Protein AF-A0A7C3FHI8-F1 (afdb_monomer_lite)

pLDDT: mean 91.78, std 8.47, range [48.41, 97.56]

Structure (mmCIF, N/CA/C/O backbone):
data_AF-A0A7C3FHI8-F1
#
_entry.id   AF-A0A7C3FHI8-F1
#
loop_
_atom_site.group_PDB
_atom_site.id
_atom_site.type_symbol
_atom_site.label_atom_id
_atom_site.label_alt_id
_atom_site.label_comp_id
_atom_site.label_asym_id
_atom_site.label_entity_id
_atom_site.label_seq_id
_atom_site.pdbx_PDB_ins_code
_atom_site.Cartn_x
_atom_site.Cartn_y
_atom_site.Cartn_z
_atom_site.occupancy
_atom_site.B_iso_or_equiv
_atom_site.auth_seq_id
_atom_site.auth_comp_id
_atom_site.auth_asym_id
_atom_site.auth_atom_id
_atom_site.pdbx_PDB_model_num
ATOM 1 N N . SER A 1 1 ? -1.956 14.057 -10.680 1.00 48.41 1 SER A N 1
ATOM 2 C CA . SER A 1 1 ? -1.268 14.569 -9.472 1.00 48.41 1 SER A CA 1
ATOM 3 C C . SER A 1 1 ? -0.968 13.403 -8.543 1.00 48.41 1 SER A C 1
ATOM 5 O O . SER A 1 1 ? -1.741 12.450 -8.533 1.00 48.41 1 SER A O 1
ATOM 7 N N . ASP A 1 2 ? 0.122 13.459 -7.775 1.00 59.03 2 ASP A N 1
ATOM 8 C CA . ASP A 1 2 ? 0.652 12.334 -6.972 1.00 59.03 2 ASP A CA 1
ATOM 9 C C . ASP A 1 2 ? -0.383 11.646 -6.062 1.00 59.03 2 ASP A C 1
ATOM 11 O O . ASP A 1 2 ? -0.333 10.437 -5.854 1.00 59.03 2 ASP A O 1
ATOM 15 N N . GLN A 1 3 ? -1.394 12.386 -5.593 1.00 59.28 3 GLN A N 1
ATOM 16 C CA . GLN A 1 3 ? -2.501 11.841 -4.797 1.00 59.28 3 GLN A CA 1
ATOM 17 C C . GLN A 1 3 ? -3.379 10.833 -5.558 1.00 59.28 3 GLN A C 1
ATOM 19 O O . GLN A 1 3 ? -3.847 9.865 -4.963 1.00 59.28 3 GLN A O 1
ATOM 24 N N . SER A 1 4 ? -3.593 11.029 -6.866 1.00 63.75 4 SER A N 1
ATOM 25 C CA . SER A 1 4 ? -4.343 10.070 -7.696 1.00 63.75 4 SER A CA 1
ATOM 26 C C . SER A 1 4 ? -3.570 8.765 -7.896 1.00 63.75 4 SER A C 1
ATOM 28 O O . SER A 1 4 ? -4.167 7.691 -7.893 1.00 63.75 4 SER A O 1
ATOM 30 N N . SER A 1 5 ? -2.239 8.853 -7.978 1.00 80.25 5 SER A N 1
ATOM 31 C CA . SER A 1 5 ? -1.358 7.693 -8.106 1.00 80.25 5 SER A CA 1
ATOM 32 C C . SER A 1 5 ? -1.351 6.869 -6.818 1.00 80.25 5 SER A C 1
ATOM 34 O O . SER A 1 5 ? -1.523 5.655 -6.865 1.00 80.25 5 SER A O 1
ATOM 36 N N . LEU A 1 6 ? -1.257 7.525 -5.656 1.00 87.75 6 LEU A N 1
ATOM 37 C CA . LEU A 1 6 ? -1.270 6.855 -4.352 1.00 87.75 6 LEU A CA 1
ATOM 38 C C . LEU A 1 6 ? -2.590 6.115 -4.079 1.00 87.75 6 LEU A C 1
ATOM 40 O O . LEU A 1 6 ? -2.577 4.986 -3.591 1.00 87.75 6 LEU A O 1
ATOM 44 N N . ALA A 1 7 ? -3.724 6.718 -4.448 1.00 90.19 7 ALA A N 1
ATOM 45 C CA . ALA A 1 7 ? -5.034 6.075 -4.368 1.00 90.19 7 ALA A CA 1
ATOM 46 C C . ALA A 1 7 ? -5.097 4.776 -5.182 1.00 90.19 7 ALA A C 1
ATOM 48 O O . ALA A 1 7 ? -5.618 3.767 -4.704 1.00 90.19 7 ALA A O 1
ATOM 49 N N . GLY A 1 8 ? -4.555 4.809 -6.403 1.00 92.31 8 GLY A N 1
ATOM 50 C CA . GLY A 1 8 ? -4.485 3.649 -7.286 1.00 92.31 8 GLY A CA 1
ATOM 51 C C . GLY A 1 8 ? -3.652 2.521 -6.686 1.00 92.31 8 GLY A C 1
ATOM 52 O O . GLY A 1 8 ? -4.129 1.393 -6.622 1.00 92.31 8 GLY A O 1
ATOM 53 N N . LEU A 1 9 ? -2.463 2.838 -6.166 1.00 93.19 9 LEU A N 1
ATOM 54 C CA . LEU A 1 9 ? -1.555 1.847 -5.572 1.00 93.19 9 LEU A CA 1
ATOM 55 C C . LEU A 1 9 ? -2.158 1.162 -4.343 1.00 93.19 9 LEU A C 1
ATOM 57 O O . LEU A 1 9 ? -1.995 -0.047 -4.174 1.00 93.19 9 LEU A O 1
ATOM 61 N N . ILE A 1 10 ? -2.878 1.921 -3.508 1.00 93.69 10 ILE A N 1
ATOM 62 C CA . ILE A 1 10 ? -3.609 1.374 -2.359 1.00 93.69 10 ILE A CA 1
ATOM 63 C C . ILE A 1 10 ? -4.684 0.413 -2.842 1.00 93.69 10 ILE A C 1
ATOM 65 O O . ILE A 1 10 ? -4.704 -0.733 -2.406 1.00 93.69 10 ILE A O 1
ATOM 69 N N . LYS A 1 11 ? -5.545 0.845 -3.769 1.00 93.00 11 LYS A N 1
ATOM 70 C CA . LYS A 1 11 ? -6.636 0.004 -4.278 1.00 93.00 11 LYS A CA 1
ATOM 71 C C . LYS A 1 11 ? -6.123 -1.253 -4.967 1.00 93.00 11 LYS A C 1
ATOM 73 O O . LYS A 1 11 ? -6.702 -2.313 -4.759 1.00 93.00 11 LYS A O 1
ATOM 78 N N . GLU A 1 12 ? -5.048 -1.154 -5.740 1.00 93.38 12 GLU A N 1
ATOM 79 C CA . GLU A 1 12 ? -4.386 -2.292 -6.384 1.00 93.38 12 GLU A CA 1
ATOM 80 C C . GLU A 1 12 ? -3.894 -3.303 -5.341 1.00 93.38 12 GLU A C 1
ATOM 82 O O . GLU A 1 12 ? -4.261 -4.476 -5.404 1.00 93.38 12 GLU A O 1
ATOM 87 N N . ALA A 1 13 ? -3.121 -2.853 -4.349 1.00 93.50 13 ALA A N 1
ATOM 88 C CA . ALA A 1 13 ? -2.538 -3.735 -3.340 1.00 93.50 13 ALA A CA 1
ATOM 89 C C . ALA A 1 13 ? -3.608 -4.374 -2.436 1.00 93.50 13 ALA A C 1
ATOM 91 O O . ALA A 1 13 ? -3.594 -5.585 -2.213 1.00 93.50 13 ALA A O 1
ATOM 92 N N . VAL A 1 14 ? -4.580 -3.574 -1.989 1.00 92.75 14 VAL A N 1
ATOM 93 C CA . VAL A 1 14 ? -5.746 -4.010 -1.209 1.00 92.75 14 VAL A CA 1
ATOM 94 C C . VAL A 1 14 ? -6.581 -5.018 -2.010 1.00 92.75 14 VAL A C 1
ATOM 96 O O . VAL A 1 14 ? -6.895 -6.104 -1.527 1.00 92.75 14 VAL A O 1
ATOM 99 N N . SER A 1 15 ? -6.901 -4.736 -3.275 1.00 91.44 15 SER A N 1
ATOM 100 C CA . SER A 1 15 ? -7.679 -5.665 -4.117 1.00 91.44 15 SER A CA 1
ATOM 101 C C . SER A 1 15 ? -6.930 -6.963 -4.415 1.00 91.44 15 SER A C 1
ATOM 103 O O . SER A 1 15 ? -7.553 -8.018 -4.457 1.00 91.44 15 SER A O 1
ATOM 105 N N . THR A 1 16 ? -5.606 -6.895 -4.581 1.00 90.19 16 THR A N 1
ATOM 106 C CA . THR A 1 16 ? -4.753 -8.071 -4.819 1.00 90.19 16 THR A CA 1
ATOM 107 C C . THR A 1 16 ? -4.735 -9.003 -3.614 1.00 90.19 16 THR A C 1
ATOM 109 O O . THR A 1 16 ? -4.775 -10.220 -3.780 1.00 90.19 16 THR A O 1
ATOM 112 N N . LEU A 1 17 ? -4.690 -8.443 -2.402 1.00 87.44 17 LEU A N 1
ATOM 113 C CA . LEU A 1 17 ? -4.730 -9.238 -1.181 1.00 87.44 17 LEU A CA 1
ATOM 114 C C . LEU A 1 17 ? -6.123 -9.850 -0.950 1.00 87.44 17 LEU A C 1
ATOM 116 O O . LEU A 1 17 ? -6.225 -11.005 -0.542 1.00 87.44 17 LEU A O 1
ATOM 120 N N . GLY A 1 18 ? -7.186 -9.092 -1.242 1.00 80.06 18 GLY A N 1
ATOM 121 C CA . GLY A 1 18 ? -8.569 -9.580 -1.227 1.00 80.06 18 GLY A CA 1
ATOM 122 C C . GLY A 1 18 ? -9.100 -9.946 0.165 1.00 80.06 18 GLY A C 1
ATOM 123 O O . GLY A 1 18 ? -10.017 -10.761 0.273 1.00 80.06 18 GLY A O 1
ATOM 124 N N . LEU A 1 19 ? -8.524 -9.379 1.231 1.00 82.75 19 LEU A N 1
ATOM 125 C CA . LEU A 1 19 ? -8.906 -9.657 2.615 1.00 82.75 19 LEU A CA 1
ATOM 126 C C . LEU A 1 19 ? -9.765 -8.526 3.203 1.00 82.75 19 LEU A C 1
ATOM 128 O O . LEU A 1 19 ? -9.861 -7.419 2.674 1.00 82.75 19 LEU A O 1
ATOM 132 N N . SER A 1 20 ? -10.432 -8.820 4.318 1.00 80.62 20 SER A N 1
ATOM 133 C CA . SER A 1 20 ? -11.320 -7.876 5.010 1.00 80.62 20 SER A CA 1
ATOM 134 C C . SER A 1 20 ? -10.656 -7.126 6.166 1.00 80.62 20 SER A C 1
ATOM 136 O O . SER A 1 20 ? -11.274 -6.222 6.718 1.00 80.62 20 SER A O 1
ATOM 138 N N . GLN A 1 21 ? -9.435 -7.499 6.562 1.00 90.81 21 GLN A N 1
ATOM 139 C CA . GLN A 1 21 ? -8.698 -6.857 7.651 1.00 90.81 21 GLN A CA 1
ATOM 140 C C . GLN A 1 21 ? -7.222 -6.727 7.305 1.00 90.81 21 GLN A C 1
ATOM 142 O O . GLN A 1 21 ? -6.459 -7.694 7.348 1.00 90.81 21 GLN A O 1
ATOM 147 N N . GLU A 1 22 ? -6.836 -5.505 6.970 1.00 94.38 22 GLU A N 1
ATOM 148 C CA . GLU A 1 22 ? -5.550 -5.211 6.361 1.00 94.38 22 GLU A CA 1
ATOM 149 C C . GLU A 1 22 ? -4.862 -4.059 7.094 1.00 94.38 22 GLU A C 1
ATOM 151 O O . GLU A 1 22 ? -5.489 -3.123 7.602 1.00 94.38 22 GLU A O 1
ATOM 156 N N . ARG A 1 23 ? -3.538 -4.136 7.143 1.00 96.38 23 ARG A N 1
ATOM 157 C CA . ARG A 1 23 ? -2.642 -3.122 7.678 1.00 96.38 23 ARG A CA 1
ATOM 158 C C . ARG A 1 23 ? -1.890 -2.487 6.525 1.00 96.38 23 ARG A C 1
ATOM 160 O O . ARG A 1 23 ? -1.271 -3.185 5.726 1.00 96.38 23 ARG A O 1
ATOM 167 N N . LEU A 1 24 ? -1.903 -1.162 6.476 1.00 96.94 24 LEU A N 1
ATOM 168 C CA . LEU A 1 24 ? -1.135 -0.400 5.501 1.00 96.94 24 LEU A CA 1
ATOM 169 C C . LEU A 1 24 ? 0.159 0.105 6.125 1.00 96.94 24 LEU A C 1
ATOM 171 O O . LEU A 1 24 ? 0.167 0.570 7.265 1.00 96.94 24 LEU A O 1
ATOM 175 N N . TYR A 1 25 ? 1.230 0.093 5.342 1.00 97.56 25 TYR A N 1
ATOM 176 C CA . TYR A 1 25 ? 2.465 0.792 5.653 1.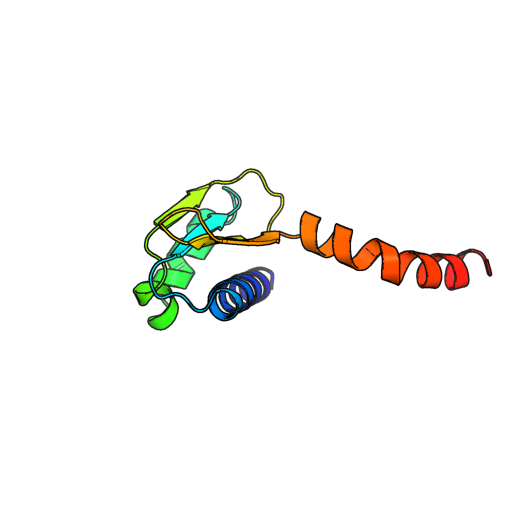00 97.56 25 TYR A CA 1
ATOM 177 C C . TYR A 1 25 ? 2.803 1.779 4.543 1.00 97.56 25 TYR A C 1
ATOM 179 O O . TYR A 1 25 ? 2.797 1.419 3.365 1.00 97.56 25 TYR A O 1
ATOM 187 N N . VAL A 1 26 ? 3.092 3.022 4.921 1.00 96.94 26 VAL A N 1
ATOM 188 C CA . VAL A 1 26 ? 3.333 4.128 3.983 1.00 96.94 26 VAL A CA 1
ATOM 189 C C . VAL A 1 26 ? 4.446 5.036 4.486 1.00 96.94 26 VAL A C 1
ATOM 191 O O . VAL A 1 26 ? 4.783 5.019 5.672 1.00 96.94 26 VAL A O 1
ATOM 194 N N . SER A 1 27 ? 5.014 5.850 3.597 1.00 96.12 27 SER A N 1
ATOM 195 C CA . SER A 1 27 ? 6.016 6.837 4.000 1.00 96.12 27 SER A CA 1
ATOM 196 C C . SER A 1 27 ? 5.439 7.835 5.025 1.00 96.12 27 SER A C 1
ATOM 198 O O . SER A 1 27 ? 4.250 8.174 4.951 1.00 96.12 27 SER A O 1
ATOM 200 N N . PRO A 1 28 ? 6.250 8.371 5.960 1.00 95.12 28 PRO A N 1
ATOM 201 C CA . PRO A 1 28 ? 5.785 9.394 6.904 1.00 95.12 28 PRO A CA 1
ATOM 202 C C . PRO A 1 28 ? 5.194 10.630 6.212 1.00 95.12 28 PRO A C 1
ATOM 204 O O . PRO A 1 28 ? 4.251 11.239 6.713 1.00 95.12 28 PRO A O 1
ATOM 207 N N . ARG A 1 29 ? 5.713 10.975 5.024 1.00 93.81 29 ARG A N 1
ATOM 208 C CA . ARG A 1 29 ? 5.211 12.077 4.190 1.00 93.81 29 ARG A CA 1
ATOM 209 C C . ARG A 1 29 ? 3.784 11.820 3.707 1.00 93.81 29 ARG A C 1
ATOM 211 O O . ARG A 1 29 ? 2.975 12.745 3.673 1.00 93.81 29 ARG A O 1
ATOM 218 N N . ASP A 1 30 ? 3.480 10.579 3.341 1.00 93.56 30 ASP A N 1
ATOM 219 C CA . ASP A 1 30 ? 2.212 10.220 2.705 1.00 93.56 30 ASP A CA 1
ATOM 220 C C . ASP A 1 30 ? 1.130 9.847 3.739 1.00 93.56 30 ASP A C 1
ATOM 222 O O . ASP A 1 30 ? -0.064 9.889 3.434 1.00 93.56 30 ASP A O 1
ATOM 226 N N . LEU A 1 31 ? 1.517 9.576 4.993 1.00 93.88 31 LEU A N 1
ATOM 227 C CA . LEU A 1 31 ? 0.620 9.173 6.082 1.00 93.88 31 LEU A CA 1
ATOM 228 C C . LEU A 1 31 ? -0.632 10.067 6.242 1.00 93.88 31 LEU A C 1
ATOM 230 O O . LEU A 1 31 ? -1.736 9.513 6.315 1.00 93.88 31 LEU A O 1
ATOM 234 N N . PRO A 1 32 ? -0.541 11.416 6.273 1.00 94.06 32 PRO A N 1
ATOM 235 C CA . PRO A 1 32 ? -1.726 12.261 6.437 1.00 94.06 32 PRO A CA 1
ATOM 236 C C . PRO A 1 32 ? -2.684 12.164 5.243 1.00 94.06 32 PRO A C 1
ATOM 238 O O . PRO A 1 32 ? -3.904 12.132 5.420 1.00 94.06 32 PRO A O 1
ATOM 241 N N . ALA A 1 33 ? -2.135 12.084 4.027 1.00 93.75 33 ALA A N 1
ATOM 242 C CA . ALA A 1 33 ? -2.919 11.963 2.803 1.00 93.75 33 ALA A CA 1
ATOM 243 C C . ALA A 1 33 ? -3.646 10.613 2.743 1.00 93.75 33 ALA A C 1
ATOM 245 O O . ALA A 1 33 ? -4.831 10.571 2.414 1.00 93.75 33 ALA A O 1
ATOM 246 N N . VAL A 1 34 ? -2.974 9.528 3.137 1.00 94.69 34 VAL A N 1
ATOM 247 C CA . VAL A 1 34 ? -3.546 8.174 3.155 1.00 94.69 34 VAL A CA 1
ATOM 248 C C . VAL A 1 34 ? -4.662 8.048 4.183 1.00 94.69 34 VAL A C 1
ATOM 250 O O . VAL A 1 34 ? -5.732 7.543 3.853 1.00 94.69 34 VAL A O 1
ATOM 253 N N . LYS A 1 35 ? -4.476 8.577 5.399 1.00 95.12 35 LYS A N 1
ATOM 254 C CA . LYS A 1 35 ? -5.545 8.596 6.413 1.00 95.12 35 LYS A CA 1
ATOM 255 C C . LYS A 1 35 ? -6.782 9.350 5.924 1.00 95.12 35 LYS A C 1
ATOM 257 O O . LYS A 1 35 ? -7.900 8.872 6.102 1.00 95.12 35 LYS A O 1
ATOM 262 N N . LYS A 1 36 ? -6.586 10.504 5.275 1.00 94.75 36 LYS A N 1
ATOM 263 C CA . LYS A 1 36 ? -7.684 11.277 4.679 1.00 94.75 36 LYS A CA 1
ATOM 264 C C . LYS A 1 36 ? -8.393 10.493 3.574 1.00 94.75 36 LYS A C 1
ATOM 266 O O . LYS A 1 36 ? -9.616 10.505 3.523 1.00 94.75 36 LYS A O 1
ATOM 271 N N . LEU A 1 37 ? -7.635 9.813 2.718 1.00 93.50 37 LEU A N 1
ATOM 272 C CA . LEU A 1 37 ? -8.166 9.018 1.615 1.00 93.50 37 LEU A CA 1
ATOM 273 C C . LEU A 1 37 ? -9.011 7.847 2.124 1.00 93.50 37 LEU A C 1
ATOM 275 O O . LEU A 1 37 ? -10.143 7.687 1.680 1.00 93.50 37 LEU A O 1
ATOM 279 N N . ILE A 1 38 ? -8.507 7.090 3.102 1.00 94.19 38 ILE A N 1
ATOM 280 C CA . ILE A 1 38 ? -9.252 5.989 3.730 1.00 94.19 38 ILE A CA 1
ATOM 281 C C . ILE A 1 38 ? -10.546 6.514 4.356 1.00 94.19 38 ILE A C 1
ATOM 283 O O . ILE A 1 38 ? -11.602 5.939 4.139 1.00 94.19 38 ILE A O 1
ATOM 287 N N . ALA A 1 39 ? -10.503 7.647 5.064 1.00 93.81 39 ALA A N 1
ATOM 288 C CA . ALA A 1 39 ? -11.704 8.236 5.660 1.00 93.81 39 ALA A CA 1
ATOM 289 C C . ALA A 1 39 ? -12.763 8.673 4.624 1.00 93.81 39 ALA A C 1
ATOM 291 O O . ALA A 1 39 ? -13.941 8.785 4.960 1.00 93.81 39 ALA A O 1
ATOM 292 N N . GLN A 1 40 ? -12.357 8.941 3.379 1.00 94.00 40 GLN A N 1
ATOM 293 C CA . GLN A 1 40 ? -13.240 9.358 2.286 1.00 94.00 40 GLN A CA 1
ATOM 294 C C . GLN A 1 40 ? -13.768 8.184 1.446 1.00 94.00 40 GLN A C 1
ATOM 296 O O . GLN A 1 40 ? -14.746 8.357 0.718 1.00 94.00 40 GLN A O 1
ATOM 301 N N . ASP A 1 41 ? -13.160 7.001 1.548 1.00 93.00 41 ASP A N 1
ATOM 302 C CA . ASP A 1 41 ? -13.514 5.810 0.775 1.00 93.00 41 ASP A CA 1
ATOM 303 C C . ASP A 1 41 ? -14.072 4.720 1.704 1.00 93.00 41 ASP A C 1
ATOM 305 O O . ASP A 1 41 ? -13.350 4.121 2.499 1.00 93.00 41 ASP A O 1
ATOM 309 N N . LYS A 1 42 ? -15.383 4.462 1.609 1.00 92.06 42 LYS A N 1
ATOM 310 C CA . LYS A 1 42 ? -16.087 3.527 2.504 1.00 92.06 42 LYS A CA 1
ATOM 311 C C . LYS A 1 42 ? -15.564 2.093 2.419 1.00 92.06 42 LYS A C 1
ATOM 313 O O . LYS A 1 42 ? -15.607 1.398 3.430 1.00 92.06 42 LYS A O 1
ATOM 318 N N . ASP A 1 43 ? -15.109 1.653 1.246 1.00 90.94 43 ASP A N 1
ATOM 319 C CA . ASP A 1 43 ? -14.595 0.292 1.070 1.00 90.94 43 ASP A CA 1
ATOM 320 C C . ASP A 1 43 ? -13.239 0.148 1.765 1.00 90.94 43 ASP A C 1
ATOM 322 O O . ASP A 1 43 ? -13.035 -0.749 2.583 1.00 90.94 43 ASP A O 1
ATOM 326 N N . LEU A 1 44 ? -12.345 1.115 1.542 1.00 92.50 44 LEU A N 1
ATOM 327 C CA . LEU A 1 44 ? -11.053 1.144 2.224 1.00 92.50 44 LEU A CA 1
ATOM 328 C C . LEU A 1 44 ? -11.216 1.295 3.740 1.00 92.50 44 LEU A C 1
ATOM 330 O O . LEU A 1 44 ? -10.538 0.598 4.489 1.00 92.50 44 LEU A O 1
ATOM 334 N N . ALA A 1 45 ? -12.135 2.144 4.208 1.00 93.12 45 ALA A N 1
ATOM 335 C CA . ALA A 1 45 ? -12.414 2.309 5.635 1.00 93.12 45 ALA A CA 1
ATOM 336 C C . ALA A 1 45 ? -12.925 1.024 6.308 1.00 93.12 45 ALA A C 1
ATOM 338 O O . ALA A 1 45 ? -12.685 0.825 7.496 1.00 93.12 45 ALA A O 1
ATOM 339 N N . ALA A 1 46 ? -13.629 0.160 5.570 1.00 92.56 46 ALA A N 1
ATOM 340 C CA . ALA A 1 46 ? -14.121 -1.113 6.092 1.00 92.56 46 ALA A CA 1
ATOM 341 C C . ALA A 1 46 ? -13.023 -2.185 6.188 1.00 92.56 46 ALA A C 1
ATOM 343 O O . ALA A 1 46 ? -13.129 -3.089 7.015 1.00 92.56 46 ALA A O 1
ATOM 344 N N . ARG A 1 47 ? -11.988 -2.093 5.344 1.00 93.00 47 ARG A N 1
ATOM 345 C CA . ARG A 1 47 ? -10.942 -3.118 5.199 1.00 93.00 47 ARG A CA 1
ATOM 346 C C . ARG A 1 47 ? -9.651 -2.778 5.934 1.00 93.00 47 ARG A C 1
ATOM 348 O O . ARG A 1 47 ? -8.993 -3.665 6.478 1.00 93.00 47 ARG A O 1
ATOM 355 N N . VAL A 1 48 ? -9.283 -1.499 5.962 1.00 94.62 48 VAL A N 1
ATOM 356 C CA . VAL A 1 48 ? -8.033 -1.029 6.562 1.00 94.62 48 VAL A CA 1
ATOM 357 C C . VAL A 1 48 ? -8.217 -0.809 8.058 1.00 94.62 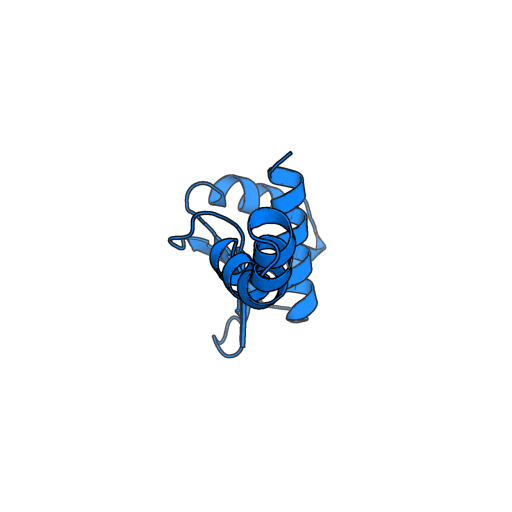48 VAL A C 1
ATOM 359 O O . VAL A 1 48 ? -8.877 0.132 8.492 1.00 94.62 48 VAL A O 1
ATOM 362 N N . VAL A 1 49 ? -7.582 -1.665 8.853 1.00 95.00 49 VAL A N 1
ATOM 363 C CA . VAL A 1 49 ? -7.659 -1.638 10.321 1.00 95.00 49 VAL A CA 1
ATOM 364 C C . VAL A 1 49 ? -6.641 -0.667 10.912 1.00 95.00 49 VAL A C 1
ATOM 366 O O . VAL A 1 49 ? -6.894 -0.018 11.925 1.00 95.00 49 VAL A O 1
ATOM 369 N N . GLU A 1 50 ? -5.471 -0.553 10.288 1.00 94.62 50 GLU A N 1
ATOM 370 C CA . GLU A 1 50 ? -4.399 0.308 10.774 1.00 94.62 50 GLU A CA 1
ATOM 371 C C . GLU A 1 50 ? -3.507 0.820 9.642 1.00 94.62 50 GLU A C 1
ATOM 373 O O . GLU A 1 50 ? -3.307 0.157 8.625 1.00 94.62 50 GLU A O 1
ATOM 378 N N . VAL A 1 51 ? -2.949 2.014 9.850 1.00 96.62 51 VAL A N 1
ATOM 379 C CA . VAL A 1 51 ? -1.966 2.633 8.955 1.00 96.62 51 VAL A CA 1
ATOM 380 C C . VAL A 1 51 ? -0.723 2.967 9.767 1.00 96.62 51 VAL A C 1
ATOM 382 O O . VAL A 1 51 ? -0.793 3.749 10.720 1.00 96.62 51 VAL A O 1
ATOM 385 N N . LYS A 1 52 ? 0.406 2.376 9.382 1.00 96.75 52 LYS A N 1
ATOM 386 C CA . LYS A 1 52 ? 1.716 2.534 10.012 1.00 96.75 52 LYS A CA 1
ATOM 387 C C . LYS A 1 52 ? 2.690 3.262 9.099 1.00 96.75 52 LYS A C 1
ATOM 389 O O . LYS A 1 52 ? 2.566 3.261 7.876 1.00 96.75 52 LYS A O 1
ATOM 394 N N . GLU A 1 53 ? 3.687 3.865 9.723 1.00 96.62 53 GLU A N 1
ATOM 395 C CA . GLU A 1 53 ? 4.813 4.451 9.011 1.00 96.62 53 GLU A CA 1
ATOM 396 C C . GLU A 1 53 ? 5.810 3.369 8.590 1.00 96.62 53 GLU A C 1
ATOM 398 O O . GLU A 1 53 ? 6.053 2.396 9.309 1.00 96.62 53 GLU A O 1
ATOM 403 N N . HIS A 1 54 ? 6.409 3.559 7.420 1.00 95.75 54 HIS A N 1
ATOM 404 C CA . HIS A 1 54 ? 7.486 2.737 6.898 1.00 95.75 54 HIS A CA 1
ATOM 405 C C . HIS A 1 54 ? 8.449 3.581 6.068 1.00 95.75 54 HIS A C 1
ATOM 407 O O . HIS A 1 54 ? 8.046 4.473 5.323 1.00 95.75 54 HIS A O 1
ATOM 413 N N . LYS A 1 55 ? 9.745 3.295 6.193 1.00 93.88 55 LYS A N 1
ATOM 414 C CA . LYS A 1 55 ? 10.798 4.048 5.514 1.00 93.88 55 LYS A CA 1
ATOM 415 C C . LYS A 1 55 ? 10.866 3.648 4.035 1.00 93.88 55 LYS A C 1
ATOM 417 O O . LYS A 1 55 ? 11.619 2.757 3.671 1.00 93.88 55 LYS A O 1
ATOM 422 N N . SER A 1 56 ? 10.087 4.342 3.214 1.00 90.75 56 SER A N 1
ATOM 423 C CA . SER A 1 56 ? 10.025 4.220 1.751 1.00 90.75 56 SER A CA 1
ATOM 424 C C . SER 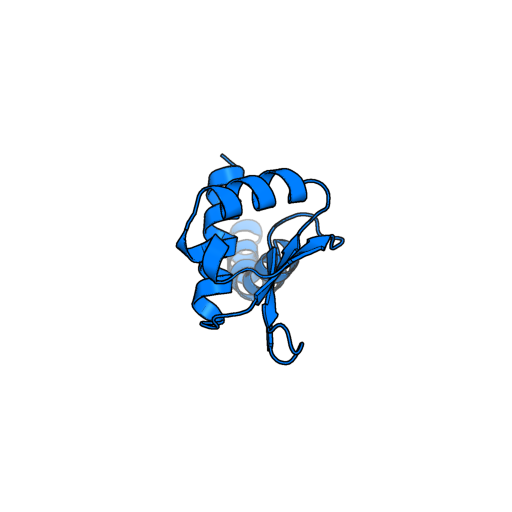A 1 56 ? 9.977 5.613 1.118 1.00 90.75 56 SER A C 1
ATOM 426 O O . SER A 1 56 ? 9.570 6.576 1.782 1.00 90.75 56 SER A O 1
ATOM 428 N N . SER A 1 57 ? 10.398 5.748 -0.144 1.00 90.06 57 SER A N 1
ATOM 429 C CA . SER A 1 57 ? 10.278 7.020 -0.877 1.00 90.06 57 SER A CA 1
ATOM 430 C C . SER A 1 57 ? 8.846 7.306 -1.351 1.00 90.06 57 SER A C 1
ATOM 432 O O . SER A 1 57 ? 8.507 8.467 -1.611 1.00 90.06 57 SER A O 1
ATOM 434 N N . GLY A 1 58 ? 7.999 6.273 -1.416 1.00 92.00 58 GLY A N 1
ATOM 435 C CA . GLY A 1 58 ? 6.575 6.355 -1.721 1.00 92.00 58 GLY A CA 1
ATOM 436 C C . GLY A 1 58 ? 5.946 4.984 -1.987 1.00 92.00 58 GLY A C 1
ATOM 437 O O . GLY A 1 58 ? 6.566 3.940 -1.790 1.00 92.00 58 GLY A O 1
ATOM 438 N N . GLY A 1 59 ? 4.695 5.001 -2.443 1.00 94.06 59 GLY A N 1
ATOM 439 C CA . GLY A 1 59 ? 3.885 3.796 -2.620 1.00 94.06 59 GLY A CA 1
ATOM 440 C C . GLY A 1 59 ? 3.313 3.273 -1.301 1.00 94.06 59 GLY A C 1
ATOM 441 O O . GLY A 1 59 ? 3.143 4.025 -0.338 1.00 94.06 59 GLY A O 1
ATOM 442 N N . VAL A 1 60 ? 2.942 1.995 -1.279 1.00 96.69 60 VAL A N 1
ATOM 443 C CA . VAL A 1 60 ? 2.244 1.384 -0.141 1.00 96.69 60 VAL A CA 1
ATOM 444 C C . VAL A 1 60 ? 2.578 -0.090 -0.019 1.00 96.69 60 VAL A C 1
ATOM 446 O O . VAL A 1 60 ? 2.751 -0.789 -1.012 1.00 96.69 60 VAL A O 1
ATOM 449 N N . ILE A 1 61 ? 2.592 -0.572 1.213 1.00 97.12 61 ILE A N 1
ATOM 450 C CA . ILE A 1 61 ? 2.618 -1.994 1.517 1.00 97.12 61 ILE A CA 1
ATOM 451 C C . ILE A 1 61 ? 1.314 -2.346 2.218 1.00 97.12 61 ILE A C 1
ATOM 453 O O . ILE A 1 61 ? 0.909 -1.650 3.151 1.00 97.12 61 ILE A O 1
ATOM 457 N N . VAL A 1 62 ? 0.677 -3.431 1.791 1.00 96.56 62 VAL A N 1
ATOM 458 C CA . VAL A 1 62 ? -0.533 -3.967 2.422 1.00 96.56 62 VAL A CA 1
ATOM 459 C C . VAL A 1 62 ? -0.211 -5.333 3.009 1.00 96.56 62 VAL A C 1
ATOM 461 O O . VAL A 1 62 ? 0.364 -6.186 2.339 1.00 96.56 62 VAL A O 1
ATOM 464 N N . GLU A 1 63 ? -0.561 -5.539 4.270 1.00 96.44 63 GLU A N 1
ATOM 465 C CA . GLU A 1 63 ? -0.287 -6.763 5.015 1.00 96.44 63 GLU A CA 1
ATOM 466 C C . GLU A 1 63 ? -1.567 -7.264 5.686 1.00 96.44 63 GLU A C 1
ATOM 468 O O . GLU A 1 63 ? -2.349 -6.478 6.222 1.00 96.44 63 GLU A O 1
ATOM 473 N N . ASP A 1 64 ? -1.776 -8.577 5.685 1.00 94.19 64 ASP A N 1
ATOM 474 C CA . ASP A 1 64 ? -2.798 -9.209 6.521 1.00 94.19 64 ASP A CA 1
ATOM 475 C C . ASP A 1 64 ? -2.551 -8.887 8.005 1.00 94.19 64 ASP A C 1
ATOM 477 O O . ASP A 1 64 ? -1.409 -8.862 8.469 1.00 94.19 64 ASP A O 1
ATOM 481 N N . ILE A 1 65 ? -3.610 -8.712 8.798 1.00 92.88 65 ILE A N 1
ATOM 482 C CA . ILE A 1 65 ? -3.461 -8.359 10.219 1.00 92.88 65 ILE A CA 1
ATOM 483 C C . ILE A 1 65 ? -2.695 -9.420 11.035 1.00 92.88 65 ILE A C 1
ATOM 485 O O . ILE A 1 65 ? -2.088 -9.091 12.058 1.00 92.88 65 ILE A O 1
ATOM 489 N N . LYS A 1 66 ? -2.679 -10.685 10.580 1.00 90.75 66 LYS A N 1
ATOM 490 C CA . LYS A 1 66 ? -1.913 -11.786 11.195 1.00 90.75 66 LYS A CA 1
ATOM 491 C C . LYS A 1 66 ? -0.489 -11.907 10.637 1.00 90.75 66 LYS A C 1
ATOM 493 O O . LYS A 1 66 ? 0.224 -12.827 11.033 1.00 90.75 66 LYS A O 1
ATOM 498 N N . GLY A 1 67 ? -0.076 -11.018 9.731 1.00 90.38 67 GLY A N 1
ATOM 499 C CA . GLY A 1 67 ? 1.277 -10.952 9.174 1.00 90.38 67 GLY A CA 1
ATOM 500 C C . GLY A 1 67 ? 1.633 -12.098 8.225 1.00 90.38 67 GLY A C 1
ATOM 501 O O . GLY A 1 67 ? 2.812 -12.360 8.007 1.00 90.38 67 GLY A O 1
ATOM 502 N N . LYS A 1 68 ? 0.642 -12.826 7.693 1.00 91.25 68 LYS A N 1
ATOM 503 C CA . LYS A 1 68 ? 0.900 -14.015 6.860 1.00 91.25 68 LYS A CA 1
ATOM 504 C C . LYS A 1 68 ? 1.222 -13.689 5.409 1.00 91.25 68 LYS A C 1
ATOM 506 O O . LYS A 1 68 ? 1.982 -14.415 4.777 1.00 91.25 68 LYS A O 1
ATOM 511 N N . VAL A 1 69 ? 0.591 -12.649 4.877 1.00 92.75 69 VAL A N 1
ATOM 512 C CA . VAL A 1 69 ? 0.703 -12.253 3.473 1.00 92.75 69 VAL A CA 1
ATOM 513 C C . VAL A 1 69 ? 0.922 -10.753 3.415 1.00 92.75 69 VAL A C 1
ATOM 515 O O . VAL A 1 69 ? 0.284 -9.999 4.152 1.00 92.75 69 VAL A O 1
ATOM 518 N N . ARG A 1 70 ? 1.834 -10.340 2.537 1.00 94.81 70 ARG A N 1
ATOM 519 C CA . ARG A 1 70 ? 2.244 -8.956 2.342 1.00 94.81 70 ARG A CA 1
ATOM 520 C C . ARG A 1 70 ? 2.396 -8.686 0.852 1.00 94.81 70 ARG A C 1
ATOM 522 O O . ARG A 1 70 ? 3.077 -9.440 0.163 1.00 94.81 70 ARG A O 1
ATOM 529 N N . ILE A 1 71 ? 1.776 -7.613 0.383 1.00 95.56 71 ILE A N 1
ATOM 530 C CA . ILE A 1 71 ? 1.935 -7.078 -0.966 1.00 95.56 71 ILE A CA 1
ATOM 531 C C . ILE A 1 71 ? 2.737 -5.789 -0.847 1.00 95.56 71 ILE A C 1
ATOM 533 O O . ILE A 1 71 ? 2.283 -4.828 -0.224 1.00 95.56 71 ILE A O 1
ATOM 537 N N . ASP A 1 72 ? 3.936 -5.786 -1.422 1.00 96.00 72 ASP A N 1
ATOM 538 C CA . ASP A 1 72 ? 4.789 -4.606 -1.489 1.00 96.00 72 ASP A CA 1
ATOM 539 C C . ASP A 1 72 ? 4.567 -3.893 -2.825 1.00 96.00 72 ASP A C 1
ATOM 541 O O . ASP A 1 72 ? 4.930 -4.400 -3.885 1.00 96.00 72 ASP A O 1
ATOM 545 N N . ASN A 1 73 ? 3.905 -2.738 -2.766 1.00 95.00 73 ASN A N 1
ATOM 546 C CA . ASN A 1 73 ? 3.633 -1.878 -3.913 1.00 95.00 73 ASN A CA 1
ATOM 547 C C . ASN A 1 73 ? 4.356 -0.526 -3.758 1.00 95.00 73 ASN A C 1
ATOM 549 O O . ASN A 1 73 ? 3.823 0.532 -4.116 1.00 95.00 73 ASN A O 1
ATOM 553 N N . THR A 1 74 ? 5.551 -0.545 -3.157 1.00 96.00 74 THR A N 1
ATOM 554 C CA . THR A 1 74 ? 6.450 0.616 -3.096 1.00 96.00 74 THR A CA 1
ATOM 555 C C . THR A 1 74 ? 7.048 0.929 -4.467 1.00 96.00 74 THR A C 1
ATOM 557 O O . THR A 1 74 ? 7.105 0.079 -5.363 1.00 96.00 74 THR A O 1
ATOM 560 N N . TYR A 1 75 ? 7.487 2.175 -4.659 1.00 94.00 75 TYR A N 1
ATOM 561 C CA . TYR A 1 75 ? 8.117 2.583 -5.919 1.00 94.00 75 TYR A CA 1
ATOM 562 C C . TYR A 1 75 ? 9.407 1.813 -6.189 1.00 94.00 75 TYR A C 1
ATOM 564 O O . TYR A 1 75 ? 9.661 1.432 -7.331 1.00 94.00 75 TYR A O 1
ATOM 572 N N . GLU A 1 76 ? 10.177 1.547 -5.138 1.00 94.50 76 GLU A N 1
ATOM 573 C CA . GLU A 1 76 ? 11.406 0.770 -5.177 1.00 94.50 76 GLU A CA 1
ATOM 574 C C . GLU A 1 76 ? 11.139 -0.647 -5.694 1.00 94.50 76 GLU A C 1
ATOM 576 O O . GLU A 1 76 ? 11.702 -1.030 -6.719 1.00 94.50 76 GLU A O 1
ATOM 581 N N . THR A 1 77 ? 10.207 -1.386 -5.079 1.00 95.69 77 THR A N 1
ATOM 582 C CA . THR A 1 77 ? 9.885 -2.757 -5.505 1.00 95.69 77 THR A CA 1
ATOM 583 C C . THR A 1 77 ? 9.340 -2.806 -6.932 1.00 95.69 77 THR A C 1
ATOM 585 O O . THR A 1 77 ? 9.750 -3.660 -7.721 1.00 95.69 77 THR A O 1
ATOM 588 N N . ARG A 1 78 ? 8.458 -1.873 -7.324 1.00 93.56 78 ARG A N 1
ATOM 589 C CA . ARG A 1 78 ? 7.964 -1.826 -8.713 1.00 93.56 78 ARG A CA 1
ATOM 590 C C . ARG A 1 78 ? 9.095 -1.570 -9.706 1.00 93.56 78 ARG A C 1
ATOM 592 O O . ARG A 1 78 ? 9.127 -2.207 -10.758 1.00 93.56 78 ARG A O 1
ATOM 599 N N . LEU A 1 79 ? 10.009 -0.653 -9.391 1.00 95.25 79 LEU A N 1
ATOM 600 C CA . LEU A 1 79 ? 11.147 -0.351 -10.254 1.00 95.25 79 LEU A CA 1
ATOM 601 C C . LEU A 1 79 ? 12.075 -1.565 -10.376 1.00 95.25 79 LEU A C 1
ATOM 603 O O . LEU A 1 79 ? 12.420 -1.944 -11.493 1.00 95.25 79 LEU A O 1
ATOM 607 N N . GLU A 1 80 ? 12.406 -2.221 -9.264 1.00 96.12 80 GLU A N 1
ATOM 608 C CA . GLU A 1 80 ? 13.211 -3.450 -9.244 1.00 96.12 80 GLU A CA 1
ATOM 609 C C . GLU A 1 80 ? 12.602 -4.563 -10.107 1.00 96.12 80 GLU A C 1
ATOM 611 O O . GLU A 1 80 ? 13.328 -5.263 -10.811 1.00 96.12 80 GLU A O 1
ATOM 616 N N . MET A 1 81 ? 11.273 -4.702 -10.115 1.00 94.25 81 MET A N 1
ATOM 617 C CA . MET A 1 81 ? 10.582 -5.684 -10.956 1.00 94.25 81 MET A CA 1
ATOM 618 C C . MET A 1 81 ? 10.577 -5.318 -12.447 1.00 94.25 81 MET A C 1
ATOM 620 O O . MET A 1 81 ? 10.586 -6.207 -13.302 1.00 94.25 81 MET A O 1
ATOM 624 N N . LEU A 1 82 ? 10.519 -4.024 -12.773 1.00 95.69 82 LEU A N 1
ATOM 625 C CA . LEU A 1 82 ? 10.448 -3.543 -14.154 1.00 95.69 82 LEU A CA 1
ATOM 626 C C . LEU A 1 82 ? 11.823 -3.471 -14.821 1.00 95.69 82 LEU A C 1
ATOM 628 O O . LEU A 1 82 ? 11.932 -3.765 -16.011 1.00 95.69 82 LEU A O 1
ATOM 632 N N . LEU A 1 83 ? 12.871 -3.125 -14.069 1.00 96.31 83 LEU A N 1
ATOM 633 C CA . LEU A 1 83 ? 14.222 -2.933 -14.596 1.00 96.31 83 LEU A CA 1
ATOM 634 C C . LEU A 1 83 ? 14.734 -4.127 -15.420 1.00 96.31 83 LEU A C 1
ATOM 636 O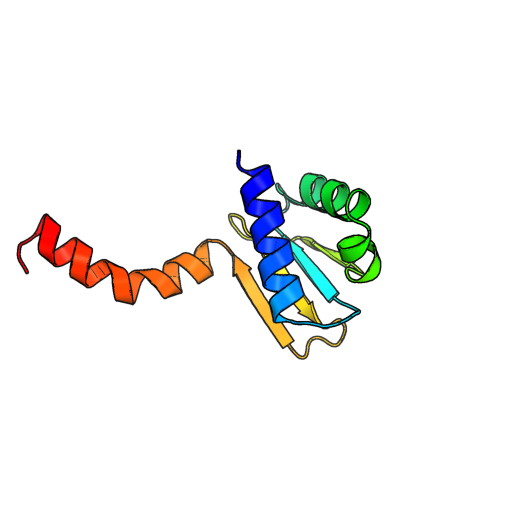 O . LEU A 1 83 ? 15.166 -3.890 -16.542 1.00 96.31 83 LEU A O 1
ATOM 640 N N . PRO A 1 84 ? 14.636 -5.398 -14.982 1.00 96.00 84 PRO A N 1
ATOM 641 C CA . PRO A 1 84 ? 15.109 -6.531 -15.781 1.00 96.00 84 PRO A CA 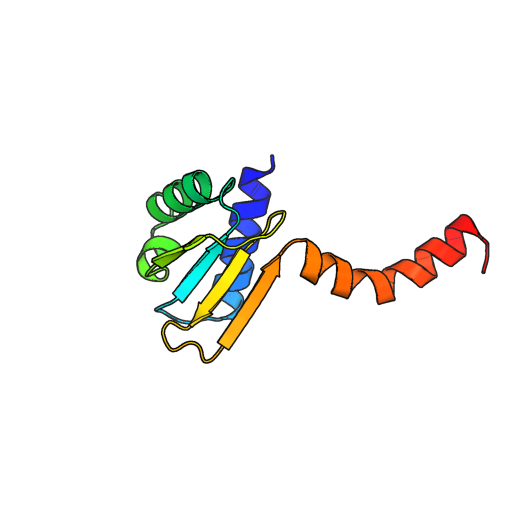1
ATOM 642 C C . PRO A 1 84 ? 14.442 -6.649 -17.156 1.00 96.00 84 PRO A C 1
ATOM 644 O O . PRO A 1 84 ? 15.042 -7.191 -18.079 1.00 96.00 84 PRO A O 1
ATOM 647 N N . ARG A 1 85 ? 13.203 -6.157 -17.293 1.00 95.00 85 ARG A N 1
ATOM 648 C CA . ARG A 1 85 ? 12.455 -6.168 -18.557 1.00 95.00 85 ARG A CA 1
ATOM 649 C C . ARG A 1 85 ? 12.788 -4.963 -19.428 1.00 95.00 85 ARG A C 1
ATOM 651 O O . ARG A 1 85 ? 12.907 -5.116 -20.633 1.00 95.00 85 ARG A O 1
ATOM 658 N N . LEU A 1 86 ? 12.951 -3.794 -18.812 1.00 95.81 86 LEU A N 1
ATOM 659 C CA . LEU A 1 86 ? 13.177 -2.533 -19.519 1.00 95.81 86 LEU A CA 1
ATOM 660 C C . LEU A 1 86 ? 14.647 -2.301 -19.882 1.00 95.81 86 LEU A C 1
ATOM 662 O O . LEU A 1 86 ? 14.929 -1.631 -20.867 1.00 95.81 86 LEU A O 1
ATOM 666 N N . LEU A 1 87 ? 15.597 -2.832 -19.108 1.00 96.38 87 LEU A N 1
ATOM 667 C CA . LEU A 1 87 ? 17.028 -2.624 -19.348 1.00 96.38 87 LEU A CA 1
ATOM 668 C C . LEU A 1 87 ? 17.495 -3.101 -20.733 1.00 96.38 87 LEU A C 1
ATOM 670 O O . LEU A 1 87 ? 18.261 -2.361 -21.344 1.00 96.38 87 LEU A O 1
ATOM 674 N N . PRO A 1 88 ? 17.049 -4.259 -21.263 1.00 96.19 88 PRO A N 1
ATOM 675 C CA . PRO A 1 88 ? 17.357 -4.650 -22.637 1.00 96.19 88 PRO A CA 1
ATOM 676 C C . PRO A 1 88 ? 16.867 -3.631 -23.671 1.00 96.19 88 PRO A C 1
ATOM 678 O O . PRO A 1 88 ? 17.617 -3.258 -24.562 1.00 96.19 88 PRO A O 1
ATOM 681 N N . GLU A 1 89 ? 15.640 -3.125 -23.522 1.00 96.25 89 GLU A N 1
ATOM 682 C CA . GLU A 1 89 ? 15.080 -2.113 -24.429 1.00 96.25 89 GLU A CA 1
ATOM 683 C C . GLU A 1 89 ? 15.877 -0.803 -24.350 1.00 96.25 89 GLU A C 1
ATOM 685 O O . GLU A 1 89 ? 16.252 -0.226 -25.367 1.00 96.25 89 GLU A O 1
ATOM 690 N N . VAL A 1 90 ? 16.217 -0.369 -23.133 1.00 95.81 90 VAL A N 1
ATOM 691 C CA . VAL A 1 90 ? 17.060 0.812 -22.908 1.00 95.81 90 VAL A CA 1
ATOM 692 C C . VAL A 1 90 ? 18.450 0.625 -23.526 1.00 95.81 90 VAL A C 1
ATOM 694 O O . VAL A 1 90 ? 18.979 1.561 -24.122 1.00 95.81 90 VAL A O 1
ATOM 697 N N . ALA A 1 91 ? 19.048 -0.562 -23.408 1.00 96.44 91 ALA A N 1
ATOM 698 C CA . ALA A 1 91 ? 20.355 -0.854 -23.989 1.00 96.44 91 ALA A CA 1
ATOM 699 C C . ALA A 1 91 ? 20.317 -0.849 -25.523 1.00 96.44 91 ALA A C 1
ATOM 701 O O . ALA A 1 91 ? 21.198 -0.260 -26.154 1.00 96.44 91 ALA A O 1
ATOM 702 N N . GLN A 1 92 ? 19.264 -1.420 -26.107 1.00 96.69 92 GLN A N 1
ATOM 703 C CA . GLN A 1 92 ? 19.049 -1.430 -27.548 1.00 96.69 92 GLN A CA 1
ATOM 704 C C . GLN A 1 92 ? 18.925 -0.005 -28.106 1.00 96.69 92 GLN A C 1
ATOM 706 O O . GLN A 1 92 ? 19.550 0.315 -29.117 1.00 96.69 92 GLN A O 1
ATOM 711 N N . GLU A 1 93 ? 18.165 0.865 -27.439 1.00 96.44 93 GLU A N 1
ATOM 712 C CA . GLU A 1 93 ? 17.955 2.248 -27.884 1.00 96.44 93 GLU A CA 1
ATOM 713 C C . GLU A 1 93 ? 19.195 3.133 -27.686 1.00 96.44 93 GLU A C 1
ATOM 715 O O . GLU A 1 93 ? 19.531 3.946 -28.547 1.00 96.44 93 GLU A O 1
ATOM 720 N N . LEU A 1 94 ? 19.901 2.985 -26.559 1.00 96.50 94 LEU A N 1
ATOM 721 C CA . LEU A 1 94 ? 21.033 3.856 -26.225 1.00 96.50 94 LEU A CA 1
ATOM 722 C C . LEU A 1 94 ? 22.363 3.396 -26.827 1.00 96.50 94 LEU A C 1
ATOM 724 O O . LEU A 1 94 ? 23.222 4.232 -27.114 1.00 96.50 94 LEU A O 1
ATOM 728 N N . PHE A 1 95 ? 22.554 2.086 -26.991 1.00 95.75 95 PHE A N 1
ATOM 729 C CA . PHE A 1 95 ? 23.845 1.498 -27.358 1.00 95.75 95 PHE A CA 1
ATOM 730 C C . PHE A 1 95 ? 23.788 0.587 -28.588 1.00 95.75 95 PHE A C 1
ATOM 732 O O . PHE A 1 95 ? 24.848 0.162 -29.042 1.00 95.75 95 PHE A O 1
ATOM 739 N N . GLN A 1 96 ? 22.599 0.303 -29.141 1.00 89.44 96 GLN A N 1
ATOM 740 C CA . GLN A 1 96 ? 22.407 -0.689 -30.214 1.00 89.44 96 GLN A CA 1
ATOM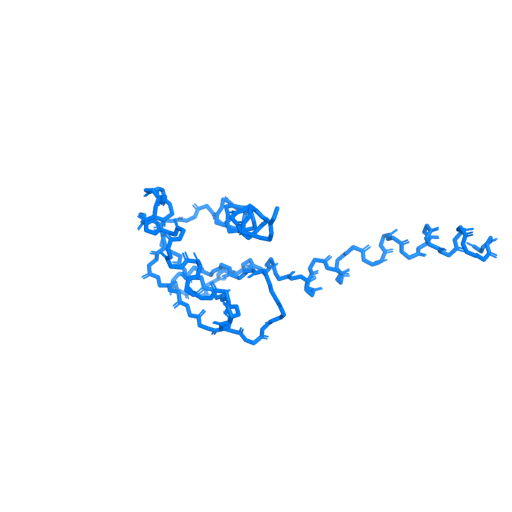 741 C C . GLN A 1 96 ? 22.952 -2.079 -29.842 1.00 89.44 96 GLN A C 1
ATOM 743 O O . GLN A 1 96 ? 23.418 -2.819 -30.711 1.00 89.44 96 GLN A O 1
ATOM 748 N N . ALA A 1 97 ? 22.932 -2.389 -28.543 1.00 63.97 97 ALA A N 1
ATOM 749 C CA . ALA A 1 97 ? 23.456 -3.613 -27.948 1.00 63.97 97 ALA A CA 1
ATOM 750 C C . ALA A 1 97 ? 22.345 -4.624 -27.662 1.00 63.97 97 ALA A C 1
ATOM 752 O O . ALA A 1 97 ? 21.256 -4.175 -27.237 1.00 63.97 97 ALA A O 1
#

Sequence (97 aa):
SDQSSLAGLIKEAVSTLGLSQERLYVSPRDLPAVKKLIAQDKDLAARVVEVKEHKSSGGVIVEDIKGKVRIDNTYETRLEMLLPRLLPEVAQELFQA

Radius of gyration: 15.67 Å; chains: 1; bounding box: 40×29×41 Å

Foldseek 3Di:
DVLVVQLVLVCVQCVVVVAQAKEKEWAPVCVVSVVVSCVVDVSSVRRYPYYHYDPAPGGMKIAHPVRPDIDDSGPVVVCVVCCVVCVVVVCCVPPVD

Secondary structure (DSSP, 8-state):
-HHHHHHHHHHHHHHHH--SSEEEEE-TTTHHHHHHHHHH-HHHHHHEEEEEE---SSEEEEEETTSS-EEEEEHHHHHHHHHHHHHHHHHHHHH--